Protein AF-A0A3M2RZN3-F1 (afdb_monomer_lite)

Sequence (141 aa):
MHLDTIKHPSAAPAMSDALAEQHNLANYDKSLRRPGTSASPSKMKSQIIIAVLIAATSASANCIQKNGEHCEWFGSSPFCGSSKSKYGDKDSAGRVLRHTTESFNCGHACSFEHGYISEDCYIDYGYPCLSGYKRLWCYPN

Secondary structure (DSSP, 8-state):
-------PPP-PPP-----------------------------------------------EEE-TTS-EEEEE--SSB-------TT-B-TTS-EEEEESSS-TTHHHHHHHTTSS-HHHHHHT-SPPSBS--EEEE---

Radius of gyration: 25.8 Å; chains: 1; bounding box: 46×75×71 Å

pLDDT: mean 71.21, std 22.08, range [34.72, 96.06]

Foldseek 3Di:
DDDDDDDDDDDDDDPDDDPDDDDDDDDDDDDDDDDDDDDDDDDDPPPPPPPPPPPQPLPQPWFAWPVRWTKGKQATPQAGDEDPDDAQDADPVRWGFQDKQPPDPVGLVVCVVVRSGDPRVSVSNPDYYPDYIITMTTHDD

Organism: NCBI:txid2010991

Structure (mmCIF, N/CA/C/O backbone):
data_AF-A0A3M2RZN3-F1
#
_entry.id   AF-A0A3M2RZN3-F1
#
loop_
_atom_site.group_PDB
_atom_site.id
_atom_site.type_symbol
_atom_site.label_atom_id
_atom_site.label_alt_id
_atom_site.label_comp_id
_atom_site.label_asym_id
_atom_site.label_entity_id
_atom_site.label_seq_id
_atom_site.pdbx_PDB_ins_code
_atom_site.Cartn_x
_atom_site.Cartn_y
_atom_site.Cartn_z
_atom_site.occupancy
_atom_site.B_iso_or_equiv
_atom_site.auth_seq_id
_atom_site.auth_comp_id
_atom_site.auth_asym_id
_atom_site.auth_atom_id
_atom_site.pdbx_PDB_model_num
ATOM 1 N N . MET A 1 1 ? 6.307 23.715 47.116 1.00 41.88 1 MET A N 1
ATOM 2 C CA . MET A 1 1 ? 5.434 22.722 46.457 1.00 41.88 1 MET A CA 1
ATOM 3 C C . MET A 1 1 ? 6.307 21.997 45.448 1.00 41.88 1 MET A C 1
ATOM 5 O O . MET A 1 1 ? 6.908 22.657 44.612 1.00 41.88 1 MET A O 1
ATOM 9 N N . HIS A 1 2 ? 6.540 20.709 45.693 1.00 42.16 2 HIS A N 1
ATOM 10 C CA . HIS A 1 2 ? 7.518 19.855 45.013 1.00 42.16 2 HIS A CA 1
ATOM 11 C C . HIS A 1 2 ? 7.046 19.524 43.586 1.00 42.16 2 HIS A C 1
ATOM 13 O O . HIS A 1 2 ? 5.881 19.187 43.397 1.00 42.16 2 HIS A O 1
ATOM 19 N N . LEU A 1 3 ? 7.944 19.642 42.602 1.00 43.97 3 LEU A N 1
ATOM 20 C CA . LEU A 1 3 ? 7.764 19.135 41.239 1.00 43.97 3 LEU A CA 1
ATOM 21 C C . LEU A 1 3 ? 8.220 17.674 41.212 1.00 43.97 3 LEU A C 1
ATOM 23 O O . LEU A 1 3 ? 9.421 17.405 41.184 1.00 43.97 3 LEU A O 1
ATOM 27 N N . ASP A 1 4 ? 7.271 16.743 41.220 1.00 40.12 4 ASP A N 1
ATOM 28 C CA . ASP A 1 4 ? 7.574 15.327 41.047 1.00 40.12 4 ASP A CA 1
ATOM 29 C C . ASP A 1 4 ? 7.764 14.985 39.566 1.00 40.12 4 ASP A C 1
ATOM 31 O O . ASP A 1 4 ? 6.900 15.168 38.708 1.00 40.12 4 ASP A O 1
ATOM 35 N N . THR A 1 5 ? 8.967 14.493 39.295 1.00 44.22 5 THR A N 1
ATOM 36 C CA . THR A 1 5 ? 9.445 13.970 38.020 1.00 44.22 5 THR A CA 1
ATOM 37 C C . THR A 1 5 ? 8.814 12.599 37.780 1.00 44.22 5 THR A C 1
ATOM 39 O O . THR A 1 5 ? 9.171 11.630 38.451 1.00 44.22 5 THR A O 1
ATOM 42 N N . ILE A 1 6 ? 7.905 12.478 36.808 1.00 45.53 6 ILE A N 1
ATOM 43 C CA . ILE A 1 6 ? 7.384 11.168 36.390 1.00 45.53 6 ILE A CA 1
ATOM 44 C C . ILE A 1 6 ? 8.387 10.515 35.435 1.00 45.53 6 ILE A C 1
ATOM 46 O O . ILE A 1 6 ? 8.420 10.749 34.227 1.00 45.53 6 ILE A O 1
ATOM 50 N N . LYS A 1 7 ? 9.222 9.677 36.043 1.00 38.12 7 LYS A N 1
ATOM 51 C CA . LYS A 1 7 ? 10.090 8.671 35.437 1.00 38.12 7 LYS A CA 1
ATOM 52 C C . LYS A 1 7 ? 9.223 7.583 34.785 1.00 38.12 7 LYS A C 1
ATOM 54 O O . LYS A 1 7 ? 8.604 6.802 35.498 1.00 38.12 7 LYS A O 1
ATOM 59 N N . HIS A 1 8 ? 9.193 7.509 33.454 1.00 38.78 8 HIS A N 1
ATOM 60 C CA . HIS A 1 8 ? 8.643 6.347 32.744 1.00 38.78 8 HIS A CA 1
ATOM 61 C C . HIS A 1 8 ? 9.735 5.278 32.578 1.00 38.78 8 HIS A C 1
ATOM 63 O O . HIS A 1 8 ? 10.788 5.577 32.008 1.00 38.78 8 HIS A O 1
ATOM 69 N N . PRO A 1 9 ? 9.537 4.049 33.081 1.00 40.44 9 PRO A N 1
ATOM 70 C CA . PRO A 1 9 ? 10.456 2.951 32.837 1.00 40.44 9 PRO A CA 1
ATOM 71 C C . PRO A 1 9 ? 10.286 2.377 31.426 1.00 40.44 9 PRO A C 1
ATOM 73 O O . PRO A 1 9 ? 9.184 2.095 30.963 1.00 40.44 9 PRO A O 1
ATOM 76 N N . SER A 1 10 ? 11.437 2.181 30.788 1.00 37.56 10 SER A N 1
ATOM 77 C CA . SER A 1 10 ? 11.657 1.311 29.638 1.00 37.56 10 SER A CA 1
ATOM 78 C C . SER A 1 10 ? 11.197 -0.116 29.955 1.00 37.56 10 SER A C 1
ATOM 80 O O . SER A 1 10 ? 11.617 -0.683 30.964 1.00 37.56 10 SER A O 1
ATOM 82 N N . ALA A 1 11 ? 10.360 -0.695 29.096 1.00 38.62 11 ALA A N 1
ATOM 83 C CA . ALA A 1 11 ? 10.080 -2.126 29.074 1.00 38.62 11 ALA A CA 1
ATOM 84 C C . ALA A 1 11 ? 9.693 -2.540 27.647 1.00 38.62 11 ALA A C 1
ATOM 86 O O . ALA A 1 11 ? 8.523 -2.575 27.277 1.00 38.62 11 ALA A O 1
ATOM 87 N N . ALA A 1 12 ? 10.709 -2.821 26.832 1.00 41.28 12 ALA A N 1
ATOM 88 C CA . ALA A 1 12 ? 10.549 -3.616 25.624 1.00 41.28 12 ALA A CA 1
ATOM 89 C C . ALA A 1 12 ? 10.277 -5.078 26.031 1.00 41.28 12 ALA A C 1
ATOM 91 O O . ALA A 1 12 ? 10.998 -5.594 26.892 1.00 41.28 12 ALA A O 1
ATOM 92 N N . PRO A 1 13 ? 9.285 -5.773 25.451 1.00 40.72 13 PRO A N 1
ATOM 93 C CA . PRO A 1 13 ? 9.177 -7.212 25.626 1.00 40.72 13 PRO A CA 1
ATOM 94 C C . PRO A 1 13 ? 10.295 -7.918 24.848 1.00 40.72 13 PRO A C 1
ATOM 96 O O . PRO A 1 13 ? 10.461 -7.740 23.642 1.00 40.72 13 PRO A O 1
ATOM 99 N N . ALA A 1 14 ? 11.069 -8.722 25.572 1.00 34.72 14 ALA A N 1
ATOM 100 C CA . ALA A 1 14 ? 12.023 -9.671 25.028 1.00 34.72 14 ALA A CA 1
ATOM 101 C C . ALA A 1 14 ? 11.278 -10.756 24.228 1.00 34.72 14 ALA A C 1
ATOM 103 O O . ALA A 1 14 ? 10.508 -11.523 24.797 1.00 34.72 14 ALA A O 1
ATOM 104 N N . MET A 1 15 ? 11.519 -10.833 22.917 1.00 40.25 15 MET A N 1
ATOM 105 C CA . MET A 1 15 ? 11.196 -12.008 22.102 1.00 40.25 15 MET A CA 1
ATOM 106 C C . MET A 1 15 ? 12.414 -12.934 22.072 1.00 40.25 15 MET A C 1
ATOM 108 O O . MET A 1 15 ? 13.203 -12.946 21.130 1.00 40.25 15 MET A O 1
ATOM 112 N N . SER A 1 16 ? 12.580 -13.682 23.154 1.00 42.44 16 SER A N 1
ATOM 113 C CA . SER A 1 16 ? 13.285 -14.963 23.175 1.00 42.44 16 SER A CA 1
ATOM 114 C C . SER A 1 16 ? 12.224 -16.065 23.083 1.00 42.44 16 SER A C 1
ATOM 116 O O . SER A 1 16 ? 11.165 -15.909 23.676 1.00 42.44 16 SER A O 1
ATOM 118 N N . ASP A 1 17 ? 12.523 -17.139 22.344 1.00 36.88 17 ASP A N 1
ATOM 119 C CA . ASP A 1 17 ? 11.706 -18.352 22.115 1.00 36.88 17 ASP A CA 1
ATOM 120 C C . ASP A 1 17 ? 10.906 -18.430 20.802 1.00 36.88 17 ASP A C 1
ATOM 122 O O . ASP A 1 17 ? 9.681 -18.395 20.774 1.00 36.88 17 ASP A O 1
ATOM 126 N N . ALA A 1 18 ? 11.631 -18.658 19.700 1.00 37.59 18 ALA A N 1
ATOM 127 C CA . ALA A 1 18 ? 11.184 -19.536 18.607 1.00 37.59 18 ALA A CA 1
ATOM 128 C C . ALA A 1 18 ? 12.384 -20.093 17.803 1.00 37.59 18 ALA A C 1
ATOM 130 O O . ALA A 1 18 ? 12.404 -20.078 16.575 1.00 37.59 18 ALA A O 1
ATOM 131 N N . LEU A 1 19 ? 13.418 -20.573 18.504 1.00 45.72 19 LEU A N 1
ATOM 132 C CA . LEU A 1 19 ? 14.494 -21.402 17.944 1.00 45.72 19 LEU A CA 1
ATOM 133 C C . LEU A 1 19 ? 14.420 -22.784 18.600 1.00 45.72 19 LEU A C 1
ATOM 135 O O . LEU A 1 19 ? 15.183 -23.080 19.512 1.00 45.72 19 LEU A O 1
ATOM 139 N N . ALA A 1 20 ? 13.475 -23.619 18.165 1.00 38.81 20 ALA A N 1
ATOM 140 C CA . ALA A 1 20 ? 13.427 -25.024 18.568 1.00 38.81 20 ALA A CA 1
ATOM 141 C C . ALA A 1 20 ? 12.553 -25.871 17.627 1.00 38.81 20 ALA A C 1
ATOM 143 O O . ALA A 1 20 ? 11.506 -26.340 18.041 1.00 38.81 20 ALA A O 1
ATOM 144 N N . GLU A 1 21 ? 12.983 -26.109 16.382 1.00 41.91 21 GLU A N 1
ATOM 145 C CA . GLU A 1 21 ? 12.660 -27.378 15.701 1.00 41.91 21 GLU A CA 1
ATOM 146 C C . GLU A 1 21 ? 13.636 -27.642 14.537 1.00 41.91 21 GLU A C 1
ATOM 148 O O . GLU A 1 21 ? 13.381 -27.338 13.375 1.00 41.91 21 GLU A O 1
ATOM 153 N N . GLN A 1 22 ? 14.825 -28.160 14.860 1.00 48.50 22 GLN A N 1
ATOM 154 C CA . GLN A 1 22 ? 15.847 -28.542 13.871 1.00 48.50 22 GLN A CA 1
ATOM 155 C C . GLN A 1 22 ? 16.472 -29.915 14.144 1.00 48.50 22 GLN A C 1
ATOM 157 O O . GLN A 1 22 ? 17.623 -30.137 13.804 1.00 48.50 22 GLN A O 1
ATOM 162 N N . HIS A 1 23 ? 15.743 -30.879 14.712 1.00 38.00 23 HIS A N 1
ATOM 163 C CA . HIS A 1 23 ? 16.261 -32.249 14.820 1.00 38.00 23 HIS A CA 1
ATOM 164 C C . HIS A 1 23 ? 15.148 -33.303 14.749 1.00 38.00 23 HIS A C 1
ATOM 166 O O . HIS A 1 23 ? 14.553 -33.640 15.767 1.00 38.00 23 HIS A O 1
ATOM 172 N N . ASN A 1 24 ? 14.938 -33.894 13.564 1.00 49.50 24 ASN A N 1
ATOM 173 C CA . ASN A 1 24 ? 14.742 -35.346 13.464 1.00 49.50 24 ASN A CA 1
ATOM 174 C C . ASN A 1 24 ? 15.005 -35.904 12.047 1.00 49.50 24 ASN A C 1
ATOM 176 O O . ASN A 1 24 ? 14.176 -35.810 11.149 1.00 49.50 24 ASN A O 1
ATOM 180 N N . LEU A 1 25 ? 16.220 -36.439 11.889 1.00 45.25 25 LEU A N 1
ATOM 181 C CA . LEU A 1 25 ? 16.592 -37.728 11.282 1.00 45.25 25 LEU A CA 1
ATOM 182 C C . LEU A 1 25 ? 15.756 -38.213 10.078 1.00 45.25 25 LEU A C 1
ATOM 184 O O . LEU A 1 25 ? 14.603 -38.607 10.189 1.00 45.25 25 LEU A O 1
ATOM 188 N N . ALA A 1 26 ? 16.338 -38.222 8.879 1.00 44.66 26 ALA A N 1
ATOM 189 C CA . ALA A 1 26 ? 17.174 -39.334 8.404 1.00 44.66 26 ALA A CA 1
ATOM 190 C C . ALA A 1 26 ? 16.428 -40.681 8.380 1.00 44.66 26 ALA A C 1
ATOM 192 O O . ALA A 1 26 ? 16.562 -41.496 9.286 1.00 44.66 26 ALA A O 1
ATOM 193 N N . ASN A 1 27 ? 15.673 -40.923 7.306 1.00 49.59 27 ASN A N 1
ATOM 194 C CA . ASN A 1 27 ? 15.321 -42.268 6.848 1.00 49.59 27 ASN A CA 1
ATOM 195 C C . ASN A 1 27 ? 14.827 -42.213 5.398 1.00 49.59 27 ASN A C 1
ATOM 197 O O . ASN A 1 27 ? 13.630 -42.184 5.132 1.00 49.59 27 ASN A O 1
ATOM 201 N N . TYR A 1 28 ? 15.761 -42.177 4.449 1.00 45.97 28 TYR A N 1
ATOM 202 C CA . TYR A 1 28 ? 15.482 -42.651 3.094 1.00 45.97 28 TYR A CA 1
ATOM 203 C C . TYR A 1 28 ? 16.785 -43.098 2.426 1.00 45.97 28 TYR A C 1
ATOM 205 O O . TYR A 1 28 ? 17.307 -42.455 1.521 1.00 45.97 28 TYR A O 1
ATOM 213 N N . ASP A 1 29 ? 17.335 -44.204 2.924 1.00 45.19 29 ASP A N 1
ATOM 214 C CA . ASP A 1 29 ? 18.319 -44.993 2.191 1.00 45.19 29 ASP A CA 1
ATOM 215 C C . ASP A 1 29 ? 17.781 -46.413 2.004 1.00 45.19 29 ASP A C 1
ATOM 217 O O . ASP A 1 29 ? 17.134 -46.972 2.893 1.00 45.19 29 ASP A O 1
ATOM 221 N N . LYS A 1 30 ? 18.148 -46.988 0.854 1.00 42.44 30 LYS A N 1
ATOM 222 C CA . LYS A 1 30 ? 18.168 -48.421 0.526 1.00 42.44 30 LYS A CA 1
ATOM 223 C C . LYS A 1 30 ? 17.002 -48.984 -0.294 1.00 42.44 30 LYS A C 1
ATOM 225 O O . LYS A 1 30 ? 16.219 -49.814 0.155 1.00 42.44 30 LYS A O 1
ATOM 230 N N . SER A 1 31 ? 17.053 -48.714 -1.601 1.00 40.56 31 SER A N 1
ATOM 231 C CA . SER A 1 31 ? 16.865 -49.799 -2.573 1.00 40.56 31 SER A CA 1
ATOM 232 C C . SER A 1 31 ? 17.839 -49.669 -3.749 1.00 40.56 31 SER A C 1
ATOM 234 O O . SER A 1 31 ? 17.704 -48.829 -4.632 1.00 40.56 31 SER A O 1
ATOM 236 N N . LEU A 1 32 ? 18.875 -50.507 -3.689 1.00 47.31 32 LEU A N 1
ATOM 237 C CA . LEU A 1 32 ? 19.918 -50.755 -4.685 1.00 47.31 32 LEU A CA 1
ATOM 238 C C . LEU A 1 32 ? 19.393 -51.586 -5.865 1.00 47.31 32 LEU A C 1
ATOM 240 O O . LEU A 1 32 ? 18.736 -52.598 -5.617 1.00 47.31 32 LEU A O 1
ATOM 244 N N . ARG A 1 33 ? 19.818 -51.245 -7.100 1.00 40.44 33 ARG A N 1
ATOM 245 C CA . ARG A 1 33 ? 20.161 -52.120 -8.267 1.00 40.44 33 ARG A CA 1
ATOM 246 C C . ARG A 1 33 ? 20.136 -51.259 -9.552 1.00 40.44 33 ARG A C 1
ATOM 248 O O . ARG A 1 33 ? 19.122 -50.633 -9.796 1.00 40.44 33 ARG A O 1
ATOM 255 N N . ARG A 1 34 ? 21.120 -51.165 -10.458 1.00 46.03 34 ARG A N 1
ATOM 256 C CA . ARG A 1 34 ? 22.401 -51.839 -10.775 1.00 46.03 34 ARG A CA 1
ATOM 257 C C . ARG A 1 34 ? 23.302 -50.835 -11.537 1.00 46.03 34 ARG A C 1
ATOM 259 O O . ARG A 1 34 ? 22.758 -49.922 -12.154 1.00 46.03 34 ARG A O 1
ATOM 266 N N . PRO A 1 35 ? 24.631 -51.035 -11.598 1.00 43.38 35 PRO A N 1
ATOM 267 C CA . PRO A 1 35 ? 25.504 -50.295 -12.505 1.00 43.38 35 PRO A CA 1
ATOM 268 C C . PRO A 1 35 ? 25.469 -50.909 -13.915 1.00 43.38 35 PRO A C 1
ATOM 270 O O . PRO A 1 35 ? 25.759 -52.091 -14.094 1.00 43.38 35 PRO A O 1
ATOM 273 N N . GLY A 1 36 ? 25.111 -50.100 -14.912 1.00 41.62 36 GLY A N 1
ATOM 274 C CA . GLY A 1 36 ? 25.334 -50.378 -16.328 1.00 41.62 36 GLY A CA 1
ATOM 275 C C . GLY A 1 36 ? 26.301 -49.340 -16.879 1.00 41.62 36 GLY A C 1
ATOM 276 O O . GLY A 1 36 ? 25.918 -48.206 -17.149 1.00 41.62 36 GLY A O 1
ATOM 277 N N . THR A 1 37 ? 27.568 -49.716 -16.984 1.00 47.41 37 THR A N 1
ATOM 278 C CA . THR A 1 37 ? 28.618 -48.973 -17.677 1.00 47.41 37 THR A CA 1
ATOM 279 C C . THR A 1 37 ? 28.343 -48.951 -19.182 1.00 47.41 37 THR A C 1
ATOM 281 O O . THR A 1 37 ? 28.249 -49.998 -19.813 1.00 47.41 37 THR A O 1
ATOM 284 N N . SER A 1 38 ? 28.273 -47.764 -19.782 1.00 45.50 38 SER A N 1
ATOM 285 C CA . SER A 1 38 ? 28.637 -47.561 -21.187 1.00 45.50 38 SER A CA 1
ATOM 286 C C . SER A 1 38 ? 29.068 -46.111 -21.386 1.00 45.50 38 SER A C 1
ATOM 288 O O . SER A 1 38 ? 28.372 -45.173 -21.003 1.00 45.50 38 SER A O 1
ATOM 290 N N . ALA A 1 39 ? 30.278 -45.960 -21.908 1.00 46.03 39 ALA A N 1
ATOM 291 C CA . ALA A 1 39 ? 30.988 -44.713 -22.100 1.00 46.03 39 ALA A CA 1
ATOM 292 C C . ALA A 1 39 ? 30.425 -43.901 -23.276 1.00 46.03 39 ALA A C 1
ATOM 294 O O . ALA A 1 39 ? 30.156 -44.447 -24.342 1.00 46.03 39 ALA A O 1
ATOM 295 N N . SER A 1 40 ? 30.360 -42.577 -23.118 1.00 55.19 40 SER A N 1
ATOM 296 C CA . SER A 1 40 ? 30.489 -41.629 -24.231 1.00 55.19 40 SER A CA 1
ATOM 297 C C . SER A 1 40 ? 30.916 -40.254 -23.693 1.00 55.19 40 SER A C 1
ATOM 299 O O . SER A 1 40 ? 30.221 -39.705 -22.835 1.00 55.19 40 SER A O 1
ATOM 301 N N . PRO A 1 41 ? 32.054 -39.674 -24.127 1.00 48.44 41 PRO A N 1
ATOM 302 C CA . PRO A 1 41 ? 32.519 -38.383 -23.642 1.00 48.44 41 PRO A CA 1
ATOM 303 C C . PRO A 1 41 ? 31.965 -37.264 -24.533 1.00 48.44 41 PRO A C 1
ATOM 305 O O . PRO A 1 41 ? 32.645 -36.755 -25.424 1.00 48.44 41 PRO A O 1
ATOM 308 N N . SER A 1 42 ? 30.727 -36.836 -24.294 1.00 48.56 42 SER A N 1
ATOM 309 C CA . SER A 1 42 ? 30.217 -35.592 -24.876 1.00 48.56 42 SER A CA 1
ATOM 310 C C . SER A 1 42 ? 30.405 -34.441 -23.888 1.00 48.56 42 SER A C 1
ATOM 312 O O . SER A 1 42 ? 29.658 -34.309 -22.923 1.00 48.56 42 SER A O 1
ATOM 314 N N . LYS A 1 43 ? 31.445 -33.637 -24.148 1.00 47.62 43 LYS A N 1
ATOM 315 C CA . LYS A 1 43 ? 31.718 -32.269 -23.663 1.00 47.62 43 LYS A CA 1
ATOM 316 C C . LYS A 1 43 ? 30.624 -31.679 -22.758 1.00 47.62 43 LYS A C 1
ATOM 318 O O . LYS A 1 43 ? 29.674 -31.057 -23.230 1.00 47.62 43 LYS A O 1
ATOM 323 N N . MET A 1 44 ? 30.816 -31.819 -21.451 1.00 45.00 44 MET A N 1
ATOM 324 C CA . MET A 1 44 ? 30.002 -31.171 -20.430 1.00 45.00 44 MET A CA 1
ATOM 325 C C . MET A 1 44 ? 30.369 -29.683 -20.396 1.00 45.00 44 MET A C 1
ATOM 327 O O . MET A 1 44 ? 31.334 -29.273 -19.754 1.00 45.00 44 MET A O 1
ATOM 331 N N . LYS A 1 45 ? 29.639 -28.858 -21.153 1.00 54.44 45 LYS A N 1
ATOM 332 C CA . LYS A 1 45 ? 29.656 -27.407 -20.948 1.00 54.44 45 LYS A CA 1
ATOM 333 C C . LYS A 1 45 ? 28.999 -27.165 -19.593 1.00 54.44 45 LYS A C 1
ATOM 335 O O . LYS A 1 45 ? 27.782 -27.268 -19.478 1.00 54.44 45 LYS A O 1
ATOM 340 N N . SER A 1 46 ? 29.826 -26.936 -18.577 1.00 50.41 46 SER A N 1
ATOM 341 C CA . SER A 1 46 ? 29.403 -26.576 -17.227 1.00 50.41 46 SER A CA 1
ATOM 342 C C . SER A 1 46 ? 28.642 -25.250 -17.288 1.00 50.41 46 SER A C 1
ATOM 344 O O . SER A 1 46 ? 29.238 -24.177 -17.311 1.00 50.41 46 SER A O 1
ATOM 346 N N . GLN A 1 47 ? 27.321 -25.326 -17.426 1.00 59.19 47 GLN A N 1
ATOM 347 C CA . GLN A 1 47 ? 26.439 -24.177 -17.278 1.00 59.19 47 GLN A CA 1
ATOM 348 C C . GLN A 1 47 ? 26.194 -24.026 -15.778 1.00 59.19 47 GLN A C 1
ATOM 350 O O . GLN A 1 47 ? 25.415 -24.778 -15.193 1.00 59.19 47 GLN A O 1
ATOM 355 N N . ILE A 1 48 ? 26.901 -23.095 -15.139 1.00 62.59 48 ILE A N 1
ATOM 356 C CA . ILE A 1 48 ? 26.635 -22.725 -13.748 1.00 62.59 48 ILE A CA 1
ATOM 357 C C . ILE A 1 48 ? 25.298 -21.975 -13.743 1.00 62.59 48 ILE A C 1
ATOM 359 O O . ILE A 1 48 ? 25.243 -20.779 -14.020 1.00 62.59 48 ILE A O 1
ATOM 363 N N . ILE A 1 49 ? 24.203 -22.683 -13.471 1.00 64.44 49 ILE A N 1
ATOM 364 C CA . ILE A 1 49 ? 22.901 -22.062 -13.218 1.00 64.44 49 ILE A CA 1
ATOM 365 C C . ILE A 1 49 ? 22.957 -21.501 -11.794 1.00 64.44 49 ILE A C 1
ATOM 367 O O . ILE A 1 49 ? 22.733 -22.222 -10.824 1.00 64.44 49 ILE A O 1
ATOM 371 N N . ILE A 1 50 ? 23.304 -20.218 -11.654 1.00 67.62 50 ILE A N 1
ATOM 372 C CA . ILE A 1 50 ? 23.194 -19.503 -10.377 1.00 67.62 50 ILE A CA 1
ATOM 373 C C . ILE A 1 50 ? 21.706 -19.228 -10.143 1.00 67.62 50 ILE A C 1
ATOM 375 O O . ILE A 1 50 ? 21.156 -18.236 -10.619 1.00 67.62 50 ILE A O 1
ATOM 379 N N . ALA A 1 51 ? 21.032 -20.136 -9.440 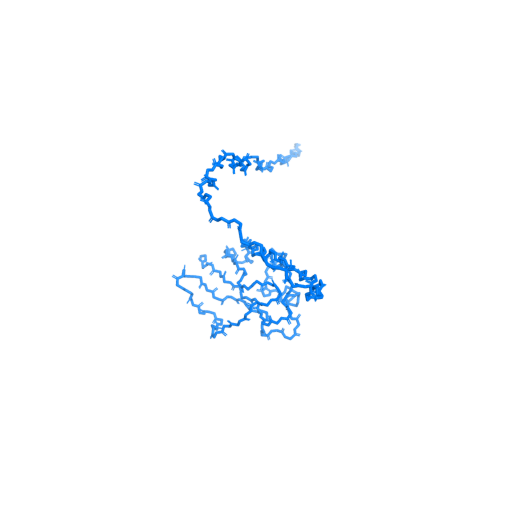1.00 64.88 51 ALA A N 1
ATOM 380 C CA . ALA A 1 51 ? 19.681 -19.904 -8.951 1.00 64.88 51 ALA A CA 1
ATOM 381 C C . ALA A 1 51 ? 19.748 -18.934 -7.760 1.00 64.88 51 ALA A C 1
ATOM 383 O O . ALA A 1 51 ? 20.046 -19.333 -6.635 1.00 64.88 51 ALA A O 1
ATOM 384 N N . VAL A 1 52 ? 19.504 -17.643 -8.005 1.00 70.12 52 VAL A N 1
ATOM 385 C CA . VAL A 1 52 ? 19.323 -16.658 -6.930 1.00 70.12 52 VAL A CA 1
ATOM 386 C C . VAL A 1 52 ? 17.938 -16.884 -6.325 1.00 70.12 52 VAL A C 1
ATOM 388 O O . VAL A 1 52 ? 16.930 -16.423 -6.858 1.00 70.12 52 VAL A O 1
ATOM 391 N N . LEU A 1 53 ? 17.884 -17.623 -5.217 1.00 60.47 53 LEU A N 1
ATOM 392 C CA . LEU A 1 53 ? 16.696 -17.710 -4.371 1.00 60.47 53 LEU A CA 1
ATOM 393 C C . LEU A 1 53 ? 16.534 -16.373 -3.642 1.00 60.47 53 LEU A C 1
ATOM 395 O O . LEU A 1 53 ? 17.027 -16.192 -2.531 1.00 60.47 53 LEU A O 1
ATOM 399 N N . ILE A 1 54 ? 15.870 -15.412 -4.285 1.00 64.12 54 ILE A N 1
ATOM 400 C CA . ILE A 1 54 ? 15.384 -14.222 -3.587 1.00 64.12 54 ILE A CA 1
ATOM 401 C C . ILE A 1 54 ? 14.254 -14.714 -2.685 1.00 64.12 54 ILE A C 1
ATOM 403 O O . ILE A 1 54 ? 13.139 -14.950 -3.152 1.00 64.12 54 ILE A O 1
ATOM 407 N N . ALA A 1 55 ? 14.551 -14.927 -1.403 1.00 56.34 55 ALA A N 1
ATOM 408 C CA . ALA A 1 55 ? 13.517 -15.094 -0.398 1.00 56.34 55 ALA A CA 1
ATOM 409 C C . ALA A 1 55 ? 12.700 -13.798 -0.397 1.00 56.34 55 ALA A C 1
ATOM 411 O O . ALA A 1 55 ? 13.160 -12.767 0.091 1.00 56.34 55 ALA A O 1
ATOM 412 N N . ALA A 1 56 ? 11.523 -13.829 -1.023 1.00 51.16 56 ALA A N 1
ATOM 413 C CA . ALA A 1 56 ? 10.565 -12.745 -0.943 1.00 51.16 56 ALA A CA 1
ATOM 414 C C . ALA A 1 56 ? 10.059 -12.715 0.499 1.00 51.16 56 ALA A C 1
ATOM 416 O O . ALA A 1 56 ? 9.080 -13.374 0.843 1.00 51.16 56 ALA A O 1
ATOM 417 N N . THR A 1 57 ? 10.764 -11.993 1.364 1.00 49.19 57 THR A N 1
ATOM 418 C CA . THR A 1 57 ? 10.234 -11.596 2.658 1.00 49.19 57 THR A CA 1
ATOM 419 C C . THR A 1 57 ? 9.107 -10.614 2.374 1.00 49.19 57 THR A C 1
ATOM 421 O O . THR A 1 57 ? 9.300 -9.405 2.265 1.00 49.19 57 THR A O 1
ATOM 424 N N . SER A 1 58 ? 7.895 -11.142 2.198 1.00 51.31 58 SER A N 1
ATOM 425 C CA . SER A 1 58 ? 6.698 -10.362 2.462 1.00 51.31 58 SER A CA 1
ATOM 426 C C . SER A 1 58 ? 6.729 -10.086 3.957 1.00 51.31 58 SER A C 1
ATOM 428 O O . SER A 1 58 ? 6.283 -10.910 4.753 1.00 51.31 58 SER A O 1
ATOM 430 N N . ALA A 1 59 ? 7.354 -8.983 4.361 1.00 48.94 59 ALA A N 1
ATOM 431 C CA . ALA A 1 59 ? 7.081 -8.435 5.670 1.00 48.94 59 ALA A CA 1
ATOM 432 C C . ALA A 1 59 ? 5.589 -8.086 5.652 1.00 48.94 59 ALA A C 1
ATOM 434 O O . ALA A 1 59 ? 5.197 -7.055 5.117 1.00 48.94 59 ALA A O 1
ATOM 435 N N . SER A 1 60 ? 4.751 -8.997 6.151 1.00 57.31 60 SER A N 1
ATOM 436 C CA . SER A 1 60 ? 3.395 -8.692 6.601 1.00 57.31 60 SER A CA 1
ATOM 437 C C . SER A 1 60 ? 3.546 -7.927 7.911 1.00 57.31 60 SER A C 1
ATOM 439 O O . SER A 1 60 ? 3.262 -8.433 9.001 1.00 57.31 60 SER A O 1
ATOM 441 N N . ALA A 1 61 ? 4.179 -6.768 7.819 1.00 59.62 61 ALA A N 1
ATOM 442 C CA . ALA A 1 61 ? 4.307 -5.874 8.931 1.00 59.62 61 ALA A CA 1
ATOM 443 C C . ALA A 1 61 ? 3.038 -5.006 8.900 1.00 59.62 61 ALA A C 1
ATOM 445 O O . ALA A 1 61 ? 2.502 -4.646 7.850 1.00 59.62 61 ALA A O 1
ATOM 446 N N . ASN A 1 62 ? 2.399 -4.941 10.065 1.00 86.31 62 ASN A N 1
ATOM 447 C CA . ASN A 1 62 ? 1.140 -4.239 10.231 1.00 86.31 62 ASN A CA 1
ATOM 448 C C . ASN A 1 62 ? 1.507 -2.829 10.666 1.00 86.31 62 ASN A C 1
ATOM 450 O O . ASN A 1 62 ? 2.160 -2.677 11.698 1.00 86.31 62 ASN A O 1
ATOM 454 N N . CYS A 1 63 ? 1.073 -1.830 9.911 1.00 92.69 63 CYS A N 1
ATOM 455 C CA . CYS A 1 63 ? 1.272 -0.430 10.241 1.00 92.69 63 CYS A CA 1
ATOM 456 C C . CYS A 1 63 ? -0.032 0.218 10.708 1.00 92.69 63 CYS A C 1
ATOM 458 O O . CYS A 1 63 ? -1.129 -0.239 10.386 1.00 92.69 63 CYS A O 1
ATOM 460 N N . ILE A 1 64 ? 0.075 1.307 11.456 1.00 94.69 64 ILE A N 1
ATOM 461 C CA . ILE A 1 64 ? -1.050 2.050 12.011 1.00 94.69 64 ILE A CA 1
ATOM 462 C C . ILE A 1 64 ? -1.198 3.369 11.264 1.00 94.69 64 ILE A C 1
ATOM 464 O O . ILE A 1 64 ? -0.279 4.191 11.205 1.00 94.69 64 ILE A O 1
ATOM 468 N N . GLN A 1 65 ? -2.375 3.601 10.692 1.00 93.19 65 GLN A N 1
ATOM 469 C CA . GLN A 1 65 ? -2.712 4.879 10.072 1.00 93.19 65 GLN A CA 1
ATOM 470 C C . GLN A 1 65 ? -2.973 5.977 11.109 1.00 93.19 65 GLN A C 1
ATOM 472 O O . GLN A 1 65 ? -3.232 5.719 12.282 1.00 93.19 65 GLN A O 1
ATOM 477 N N . LYS A 1 66 ? -2.971 7.241 10.666 1.00 90.12 66 LYS A N 1
ATOM 478 C CA . LYS A 1 66 ? -3.210 8.406 11.550 1.00 90.12 66 LYS A CA 1
ATOM 479 C C . LYS A 1 66 ? -4.577 8.376 12.253 1.00 90.12 66 LYS A C 1
ATOM 481 O O . LYS A 1 66 ? -4.747 9.015 13.283 1.00 90.12 66 LYS A O 1
ATOM 486 N N . ASN A 1 67 ? -5.546 7.657 11.688 1.00 89.81 67 ASN A N 1
ATOM 487 C CA . ASN A 1 67 ? -6.891 7.447 12.232 1.00 89.81 67 ASN A CA 1
ATOM 488 C C . ASN A 1 67 ? -7.002 6.204 13.146 1.00 89.81 67 ASN A C 1
ATOM 490 O O . ASN A 1 67 ? -8.104 5.870 13.580 1.00 89.81 67 ASN A O 1
ATOM 494 N N . GLY A 1 68 ? -5.889 5.519 13.427 1.00 91.31 68 GLY A N 1
ATOM 495 C CA . GLY A 1 68 ? -5.848 4.309 14.249 1.00 91.31 68 GLY A CA 1
ATOM 496 C C . GLY A 1 68 ? -6.187 3.014 13.506 1.00 91.31 68 GLY A C 1
ATOM 497 O O . GLY A 1 68 ? -6.228 1.963 14.135 1.00 91.31 68 GLY A O 1
ATOM 498 N N . GLU A 1 69 ? -6.427 3.054 12.192 1.00 93.75 69 GLU A N 1
ATOM 499 C CA . GLU A 1 69 ? -6.678 1.834 11.418 1.00 93.75 69 GLU A CA 1
ATOM 500 C C . GLU A 1 69 ? -5.412 0.973 11.312 1.00 93.75 69 GLU A C 1
ATOM 502 O O . GLU A 1 69 ? -4.330 1.475 10.998 1.00 93.75 69 GLU A O 1
ATOM 507 N N . HIS A 1 70 ? -5.571 -0.334 11.527 1.00 94.38 70 HIS A N 1
ATOM 508 C CA . HIS A 1 70 ? -4.518 -1.323 11.307 1.00 94.38 70 HIS A CA 1
ATOM 509 C C . HIS A 1 70 ? -4.454 -1.685 9.828 1.00 94.38 70 HIS A C 1
ATOM 511 O O . HIS A 1 70 ? -5.449 -2.131 9.252 1.00 94.38 70 HIS A O 1
ATOM 517 N N . CYS A 1 71 ? -3.287 -1.516 9.224 1.00 94.38 71 CYS A N 1
ATOM 518 C CA . CYS A 1 71 ? -3.078 -1.618 7.793 1.00 94.38 71 CYS A CA 1
ATOM 519 C C . CYS A 1 71 ? -1.922 -2.545 7.435 1.00 94.38 71 CYS A C 1
ATOM 521 O O . CYS A 1 71 ? -0.999 -2.743 8.214 1.00 94.38 71 CYS A O 1
ATOM 523 N N . GLU A 1 72 ? -1.961 -3.076 6.218 1.00 94.00 72 GLU A N 1
ATOM 524 C CA . GLU A 1 72 ? -0.941 -3.972 5.683 1.00 94.00 72 GLU A CA 1
ATOM 525 C C . GLU A 1 72 ? -0.710 -3.683 4.193 1.00 94.00 72 GLU A C 1
ATOM 527 O O . GLU A 1 72 ? -1.653 -3.456 3.418 1.00 94.00 72 GLU A O 1
ATOM 532 N N . TRP A 1 73 ? 0.560 -3.697 3.784 1.00 92.81 73 TRP A N 1
ATOM 533 C CA . TRP A 1 73 ? 0.957 -3.539 2.388 1.00 92.81 73 TRP A CA 1
ATOM 534 C C . TRP A 1 73 ? 0.901 -4.859 1.613 1.00 92.81 73 TRP A C 1
ATOM 536 O O . TRP A 1 73 ? 1.647 -5.801 1.858 1.00 92.81 73 TRP A O 1
ATOM 546 N N . PHE A 1 74 ? 0.081 -4.884 0.565 1.00 92.62 74 PHE A N 1
ATOM 547 C CA 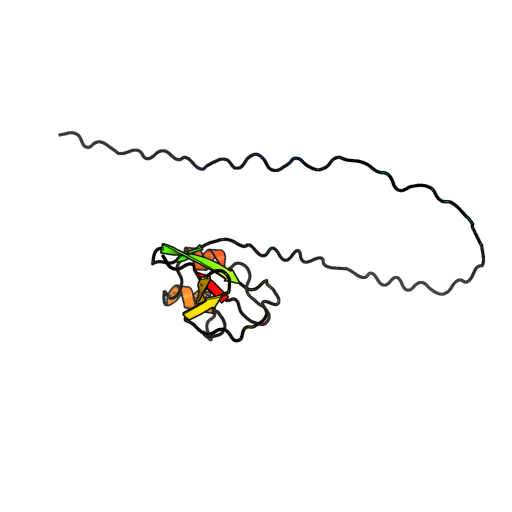. PHE A 1 74 ? -0.063 -6.007 -0.355 1.00 92.62 74 PHE A CA 1
ATOM 548 C C . PHE A 1 74 ? 0.714 -5.781 -1.648 1.00 92.62 74 PHE A C 1
ATOM 550 O O . PHE A 1 74 ? 0.366 -4.911 -2.454 1.00 92.62 74 PHE A O 1
ATOM 557 N N . GLY A 1 75 ? 1.711 -6.634 -1.878 1.00 89.81 75 GLY A N 1
ATOM 558 C CA . GLY A 1 75 ? 2.566 -6.637 -3.064 1.00 89.81 75 GLY A CA 1
ATOM 559 C C . GLY A 1 75 ? 4.016 -6.920 -2.679 1.00 89.81 75 GLY A C 1
ATOM 560 O O . GLY A 1 75 ? 4.624 -6.153 -1.930 1.00 89.81 75 GLY A O 1
ATOM 561 N N . SER A 1 76 ? 4.571 -8.015 -3.195 1.00 89.38 76 SER A N 1
ATOM 562 C CA . SER A 1 76 ? 5.937 -8.438 -2.874 1.00 89.38 76 SER A CA 1
ATOM 563 C C . SER A 1 76 ? 6.921 -7.954 -3.927 1.00 89.38 76 SER A C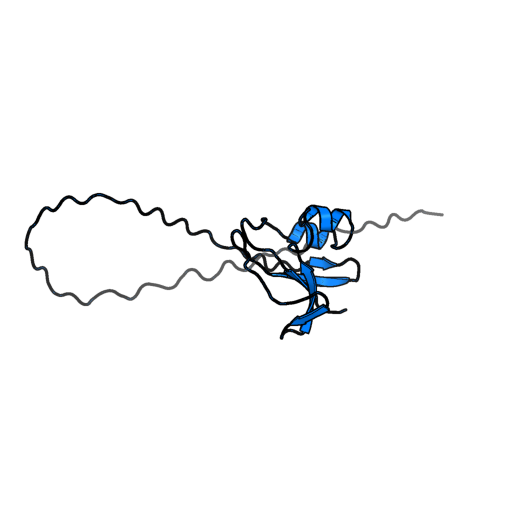 1
ATOM 565 O O . SER A 1 76 ? 6.775 -8.218 -5.118 1.00 89.38 76 SER A O 1
ATOM 567 N N . SER A 1 77 ? 7.951 -7.251 -3.477 1.00 88.00 77 SER A N 1
ATOM 568 C CA . SER A 1 77 ? 9.029 -6.775 -4.338 1.00 88.00 77 SER A CA 1
ATOM 569 C C . SER A 1 77 ? 9.890 -7.951 -4.826 1.00 88.00 77 SER A C 1
ATOM 571 O O . SER A 1 77 ? 10.006 -8.953 -4.118 1.00 88.00 77 SER A O 1
ATOM 573 N N . PRO A 1 78 ? 10.513 -7.861 -6.017 1.00 87.88 78 PRO A N 1
ATOM 574 C CA . PRO A 1 78 ? 10.534 -6.702 -6.917 1.00 87.88 78 PRO A CA 1
ATOM 575 C C . PRO A 1 78 ? 9.314 -6.585 -7.851 1.00 87.88 78 PRO A C 1
ATOM 577 O O . PRO A 1 78 ? 9.095 -5.515 -8.417 1.00 87.88 78 PRO A O 1
ATOM 580 N N . PHE A 1 79 ? 8.509 -7.637 -8.016 1.00 91.00 79 PHE A N 1
ATOM 581 C CA . PHE A 1 79 ? 7.361 -7.654 -8.932 1.00 91.00 79 PHE A CA 1
ATOM 582 C C . PHE A 1 79 ? 6.045 -7.724 -8.145 1.00 91.00 79 PHE A C 1
ATOM 584 O O . PHE A 1 79 ? 5.519 -8.801 -7.877 1.00 91.00 79 PHE A O 1
ATOM 591 N N . CYS A 1 80 ? 5.495 -6.564 -7.787 1.00 90.69 80 CYS A N 1
ATOM 592 C CA . CYS A 1 80 ? 4.408 -6.455 -6.805 1.00 90.69 80 CYS A CA 1
ATOM 593 C C . CYS A 1 80 ? 3.012 -6.835 -7.329 1.00 90.69 80 CYS A C 1
ATOM 595 O O . CYS A 1 80 ? 2.068 -6.956 -6.546 1.00 90.69 80 CYS A O 1
ATOM 597 N N . GLY A 1 81 ? 2.880 -7.042 -8.642 1.00 89.38 81 GLY A N 1
ATOM 598 C CA . GLY A 1 81 ? 1.616 -7.368 -9.299 1.00 89.38 81 GLY A CA 1
ATOM 599 C C . GLY A 1 81 ? 0.720 -6.149 -9.541 1.00 89.38 81 GLY A C 1
ATOM 600 O O . GLY A 1 81 ? 1.177 -5.007 -9.546 1.00 89.38 81 GLY A O 1
ATOM 601 N N . SER A 1 82 ? -0.564 -6.408 -9.794 1.00 89.62 82 SER A N 1
ATOM 602 C CA . SER A 1 82 ? -1.596 -5.394 -10.058 1.00 89.62 82 SER A CA 1
ATOM 603 C C . SER A 1 82 ? -2.955 -5.826 -9.495 1.00 89.62 82 SER A C 1
ATOM 605 O O . SER A 1 82 ? -3.127 -6.973 -9.066 1.00 89.62 82 SER A O 1
ATOM 607 N N . SER A 1 83 ? -3.923 -4.908 -9.469 1.00 89.12 83 SER A N 1
ATOM 608 C CA . SER A 1 83 ? -5.303 -5.173 -9.050 1.00 89.12 83 SER A CA 1
ATOM 609 C C . SER A 1 83 ? -6.310 -4.416 -9.900 1.00 89.12 83 SER A C 1
ATOM 611 O O . SER A 1 83 ? -5.984 -3.419 -10.531 1.00 89.12 83 SER A O 1
ATOM 613 N N . LYS A 1 84 ? -7.570 -4.859 -9.852 1.00 89.69 84 LYS A N 1
ATOM 614 C CA . LYS A 1 84 ? -8.723 -4.085 -10.348 1.00 89.69 84 LYS A CA 1
ATOM 615 C C . LYS A 1 84 ? -9.460 -3.331 -9.232 1.00 89.69 84 LYS A C 1
ATOM 617 O O . LYS A 1 84 ? -10.448 -2.658 -9.511 1.00 89.69 84 LYS A O 1
ATOM 622 N N . SER A 1 85 ? -9.007 -3.491 -7.989 1.00 90.38 85 SER A N 1
ATOM 623 C CA . SER A 1 85 ? -9.602 -2.868 -6.807 1.00 90.38 85 SER A CA 1
ATOM 624 C C . SER A 1 85 ? -9.438 -1.353 -6.840 1.00 90.38 85 SER A C 1
ATOM 626 O O . SER A 1 85 ? -8.382 -0.849 -7.222 1.00 90.38 85 SER A O 1
ATOM 628 N N . LYS A 1 86 ? -10.465 -0.639 -6.399 1.00 91.94 86 LYS A N 1
ATOM 629 C CA . LYS A 1 86 ? -10.502 0.818 -6.280 1.00 91.94 86 LYS A CA 1
ATOM 630 C C . LYS A 1 86 ? -10.475 1.238 -4.814 1.00 91.94 86 LYS A C 1
ATOM 632 O O . LYS A 1 86 ? -10.766 0.446 -3.920 1.00 91.94 86 LYS A O 1
ATOM 637 N N . TYR A 1 87 ? -10.135 2.500 -4.564 1.00 92.00 87 TYR A N 1
ATOM 638 C CA . TYR A 1 87 ? -10.207 3.075 -3.222 1.00 92.00 87 TYR A CA 1
ATOM 639 C C . TYR A 1 87 ? -11.589 2.863 -2.601 1.00 92.00 87 TYR A C 1
ATOM 641 O O . TYR A 1 87 ? -12.605 3.159 -3.229 1.00 92.00 87 TYR A O 1
ATOM 649 N N . GLY A 1 88 ? -11.612 2.365 -1.365 1.00 92.62 88 GLY A N 1
ATOM 650 C CA . GLY A 1 88 ? -12.842 2.046 -0.643 1.00 92.62 88 GLY A CA 1
ATOM 651 C C . GLY A 1 88 ? -13.377 0.628 -0.864 1.00 92.62 88 GLY A C 1
ATOM 652 O O . GLY A 1 88 ? -14.262 0.216 -0.113 1.00 92.62 88 GLY A O 1
ATOM 653 N N . ASP A 1 89 ? -12.839 -0.134 -1.822 1.00 95.94 89 ASP A N 1
ATOM 654 C CA . ASP A 1 89 ? -13.219 -1.537 -1.997 1.00 95.94 89 ASP A CA 1
ATOM 655 C C . ASP A 1 89 ? -12.887 -2.343 -0.743 1.00 95.94 89 ASP A C 1
ATOM 657 O O . ASP A 1 89 ? -11.871 -2.102 -0.088 1.00 95.94 89 ASP A O 1
ATOM 661 N N . LYS A 1 90 ? -13.737 -3.326 -0.440 1.00 96.00 90 LYS A N 1
ATOM 662 C CA . LYS A 1 90 ? -13.516 -4.285 0.641 1.00 96.00 90 LYS A CA 1
ATOM 663 C C . LYS A 1 90 ? -13.033 -5.617 0.091 1.00 96.00 90 LYS A C 1
ATOM 665 O O . LYS A 1 90 ? -13.587 -6.112 -0.890 1.00 96.00 90 LYS A O 1
ATOM 670 N N . ASP A 1 91 ? -12.028 -6.200 0.730 1.00 92.75 91 ASP A N 1
ATOM 671 C CA . ASP A 1 91 ? -11.613 -7.569 0.440 1.00 92.75 91 ASP A CA 1
ATOM 672 C C . ASP A 1 91 ? -12.465 -8.594 1.210 1.00 92.75 91 ASP A C 1
ATOM 674 O O . ASP A 1 91 ? -13.343 -8.253 2.006 1.00 92.75 91 ASP A O 1
ATOM 678 N N . SER A 1 92 ? -12.208 -9.881 0.972 1.00 91.75 92 SER A N 1
ATOM 679 C CA . SER A 1 92 ? -12.908 -10.977 1.651 1.00 91.75 92 SER A CA 1
ATOM 680 C C . SER A 1 92 ? -12.637 -11.047 3.157 1.00 91.75 92 SER A C 1
ATOM 682 O O . SER A 1 92 ? -13.397 -11.694 3.871 1.00 91.75 92 SER A O 1
ATOM 684 N N . ALA A 1 93 ? -11.565 -10.411 3.637 1.00 90.25 93 ALA A N 1
ATOM 685 C CA . ALA A 1 93 ? -11.229 -10.305 5.054 1.00 90.25 93 ALA A CA 1
ATOM 686 C C . ALA A 1 93 ? -11.858 -9.060 5.712 1.00 90.25 93 ALA A C 1
ATOM 688 O O . ALA A 1 93 ? -11.690 -8.845 6.909 1.00 90.25 93 ALA A O 1
ATOM 689 N N . GLY A 1 94 ? -12.598 -8.243 4.954 1.00 92.81 94 GLY A N 1
ATOM 690 C CA . GLY A 1 94 ? -13.239 -7.025 5.443 1.00 92.81 94 GLY A CA 1
ATOM 691 C C . GLY A 1 94 ? -12.318 -5.805 5.509 1.00 92.81 94 GLY A C 1
ATOM 692 O O . GLY A 1 94 ? -12.750 -4.759 5.999 1.00 92.81 94 GLY A O 1
ATOM 693 N N . ARG A 1 95 ? -11.086 -5.896 4.995 1.00 95.06 95 ARG A N 1
ATOM 694 C CA . ARG A 1 95 ? -10.176 -4.750 4.890 1.00 95.06 95 ARG A CA 1
ATOM 695 C C . ARG A 1 95 ? -10.604 -3.846 3.751 1.00 95.06 95 ARG A C 1
ATOM 697 O O . ARG A 1 95 ? -11.052 -4.315 2.711 1.00 95.06 95 ARG A O 1
ATOM 704 N N . VAL A 1 96 ? -10.416 -2.550 3.934 1.00 96.06 96 VAL A N 1
ATOM 705 C CA . VAL A 1 96 ? -10.713 -1.504 2.962 1.00 96.06 96 VAL A CA 1
ATOM 706 C C . VAL A 1 96 ? -9.427 -1.077 2.264 1.00 96.06 96 VAL A C 1
ATOM 708 O O . VAL A 1 96 ? -8.423 -0.804 2.924 1.00 96.06 96 VAL A O 1
ATOM 711 N N . LEU A 1 97 ? -9.454 -0.963 0.937 1.00 94.69 97 LEU A N 1
ATOM 712 C CA . LEU A 1 97 ? -8.340 -0.401 0.179 1.00 94.69 97 LEU A CA 1
ATOM 713 C C . LEU A 1 97 ? -8.251 1.108 0.429 1.00 94.69 97 LEU A C 1
ATOM 715 O O . LEU A 1 97 ? -9.084 1.876 -0.061 1.00 94.69 97 LEU A O 1
ATOM 719 N N . ARG A 1 98 ? -7.240 1.536 1.191 1.00 92.56 98 ARG A N 1
ATOM 720 C CA . ARG A 1 98 ? -7.040 2.945 1.561 1.00 92.56 98 ARG A CA 1
ATOM 721 C C . ARG A 1 98 ? -6.070 3.666 0.644 1.00 92.56 98 ARG A C 1
ATOM 723 O O . ARG A 1 98 ? -6.330 4.809 0.291 1.00 92.56 98 ARG A O 1
ATOM 730 N N . HIS A 1 99 ? -4.983 3.003 0.249 1.00 92.31 99 HIS A N 1
ATOM 731 C CA . HIS A 1 99 ? -3.930 3.631 -0.551 1.00 92.31 99 HIS A CA 1
ATOM 732 C C . HIS A 1 99 ? -3.348 2.686 -1.606 1.00 92.31 99 HIS A C 1
ATOM 734 O O . HIS A 1 99 ? -3.339 1.470 -1.426 1.00 92.31 99 HIS A O 1
ATOM 740 N N . THR A 1 100 ? -2.831 3.232 -2.706 1.00 91.88 100 THR A N 1
ATOM 741 C CA . THR A 1 100 ? -2.023 2.482 -3.676 1.00 91.88 100 THR A CA 1
ATOM 742 C C . THR A 1 100 ? -0.833 3.323 -4.104 1.00 91.88 100 THR A C 1
ATOM 744 O O . THR A 1 100 ? -0.933 4.546 -4.207 1.00 91.88 100 THR A O 1
ATOM 747 N N . THR A 1 101 ? 0.283 2.673 -4.422 1.00 89.44 101 THR A N 1
ATOM 748 C CA . THR A 1 101 ? 1.419 3.363 -5.052 1.00 89.44 101 THR A CA 1
ATOM 749 C C . THR A 1 101 ? 1.293 3.450 -6.574 1.00 89.44 101 THR A C 1
ATOM 751 O O . THR A 1 101 ? 2.235 3.882 -7.227 1.00 89.44 101 THR A O 1
ATOM 754 N N . GLU A 1 102 ? 0.159 3.030 -7.147 1.00 87.44 102 GLU A N 1
ATOM 755 C CA . GLU A 1 102 ? -0.127 3.145 -8.584 1.00 87.44 102 GLU A CA 1
ATOM 756 C C . GLU A 1 102 ? -0.489 4.578 -8.963 1.00 87.44 102 GLU A C 1
ATOM 758 O O . GLU A 1 102 ? -0.002 5.112 -9.954 1.00 87.44 102 GLU A O 1
ATOM 763 N N . SER A 1 103 ? -1.380 5.194 -8.178 1.00 67.88 103 SER A N 1
ATOM 764 C CA . SER A 1 103 ? -2.071 6.426 -8.577 1.00 67.88 103 SER A CA 1
ATOM 765 C C . SER A 1 103 ? -1.200 7.678 -8.510 1.00 67.88 103 SER A C 1
ATOM 767 O O . SER A 1 103 ? -1.556 8.702 -9.088 1.00 67.88 103 SER A O 1
ATOM 769 N N . PHE A 1 104 ? -0.088 7.624 -7.782 1.00 62.00 104 PHE A N 1
ATOM 770 C CA . PHE A 1 104 ? 0.759 8.780 -7.544 1.00 62.00 104 PHE A CA 1
ATOM 771 C C . PHE A 1 104 ? 2.035 8.653 -8.368 1.00 62.00 104 PHE A C 1
ATOM 773 O O . PHE A 1 104 ? 2.895 7.829 -8.067 1.00 62.00 104 PHE A O 1
ATOM 780 N N . ASN A 1 105 ? 2.192 9.539 -9.359 1.00 60.94 105 ASN A N 1
ATOM 781 C CA . ASN A 1 105 ? 3.401 9.674 -10.191 1.00 60.94 105 ASN A CA 1
ATOM 782 C C . ASN A 1 105 ? 4.699 9.887 -9.379 1.00 60.94 105 ASN A C 1
ATOM 784 O O . ASN A 1 105 ? 5.790 9.864 -9.935 1.00 60.94 105 ASN A O 1
ATOM 788 N N . CYS A 1 106 ? 4.578 10.124 -8.074 1.00 65.44 106 CYS A N 1
ATOM 789 C CA . CYS A 1 106 ? 5.650 10.410 -7.132 1.00 65.44 106 CYS A CA 1
ATOM 790 C C . CYS A 1 106 ? 5.885 9.274 -6.104 1.00 65.44 106 CYS A C 1
ATOM 792 O O . CYS A 1 106 ? 6.758 9.386 -5.244 1.00 65.44 106 CYS A O 1
ATOM 794 N N . GLY A 1 107 ? 5.149 8.157 -6.195 1.00 75.62 107 GLY A N 1
ATOM 795 C CA . GLY A 1 107 ? 5.378 6.954 -5.392 1.00 75.62 107 GLY A CA 1
ATOM 796 C C . GLY A 1 107 ? 5.040 7.084 -3.899 1.00 75.62 107 GLY A C 1
ATOM 797 O O . GLY A 1 107 ? 4.218 7.894 -3.466 1.00 75.62 107 GLY A O 1
ATOM 798 N N . HIS A 1 108 ? 5.660 6.220 -3.096 1.00 80.94 108 HIS A N 1
ATOM 799 C CA . HIS A 1 108 ? 5.344 6.048 -1.674 1.00 80.94 108 HIS A CA 1
ATOM 800 C C . HIS A 1 108 ? 5.841 7.192 -0.773 1.00 80.94 108 HIS A C 1
ATOM 802 O O . HIS A 1 108 ? 5.112 7.625 0.112 1.00 80.94 108 HIS A O 1
ATOM 808 N N . ALA A 1 109 ? 7.026 7.755 -1.039 1.00 85.38 109 ALA A N 1
ATOM 809 C CA . ALA A 1 109 ? 7.558 8.895 -0.275 1.00 85.38 109 ALA A CA 1
ATOM 810 C C . ALA A 1 109 ? 6.648 10.126 -0.365 1.00 85.38 109 ALA A C 1
ATOM 812 O O . ALA A 1 109 ? 6.258 10.701 0.643 1.00 85.38 109 ALA A O 1
ATOM 813 N N . CYS A 1 110 ? 6.193 10.442 -1.571 1.00 84.88 110 CYS A N 1
ATOM 814 C CA . CYS A 1 110 ? 5.213 11.495 -1.797 1.00 84.88 110 CYS A CA 1
ATOM 815 C C . CYS A 1 110 ? 3.887 11.230 -1.071 1.00 84.88 110 CYS A C 1
ATOM 817 O O . CYS A 1 110 ? 3.258 12.140 -0.539 1.00 84.88 110 CYS A O 1
ATOM 819 N N . SER A 1 111 ? 3.469 9.965 -0.985 1.00 86.50 111 SER A N 1
ATOM 820 C CA . SER A 1 111 ? 2.252 9.609 -0.252 1.00 86.50 111 SER A CA 1
ATOM 821 C C . SER A 1 111 ? 2.356 9.958 1.236 1.00 86.50 111 SER A C 1
ATOM 823 O O . SER A 1 111 ? 1.367 10.375 1.843 1.00 86.50 111 SER A O 1
ATOM 825 N N . PHE A 1 112 ? 3.552 9.828 1.809 1.00 89.50 112 PHE A N 1
ATOM 826 C CA . PHE A 1 112 ? 3.845 10.255 3.172 1.00 89.50 112 PHE A CA 1
ATOM 827 C C . PHE A 1 112 ? 3.908 11.782 3.303 1.00 89.50 112 PHE A C 1
ATOM 829 O O . PHE A 1 112 ? 3.240 12.337 4.175 1.00 89.50 112 PHE A O 1
ATOM 836 N N . GLU A 1 113 ? 4.619 12.470 2.404 1.00 89.00 113 GLU A N 1
ATOM 837 C CA . GLU A 1 113 ? 4.756 13.938 2.413 1.00 89.00 113 GLU A CA 1
ATOM 838 C C . GLU A 1 113 ? 3.405 14.661 2.307 1.00 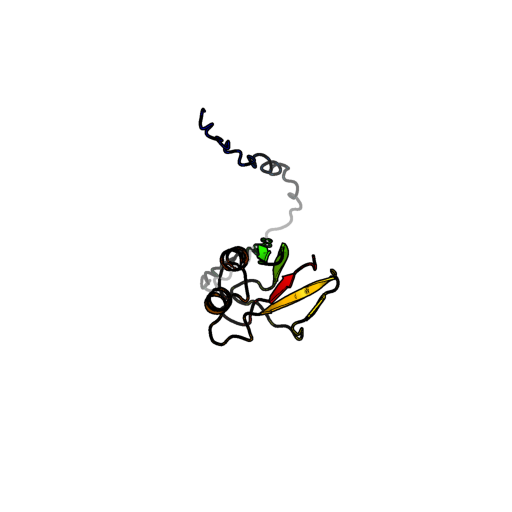89.00 113 GLU A C 1
ATOM 840 O O . GLU A 1 113 ? 3.156 15.639 3.011 1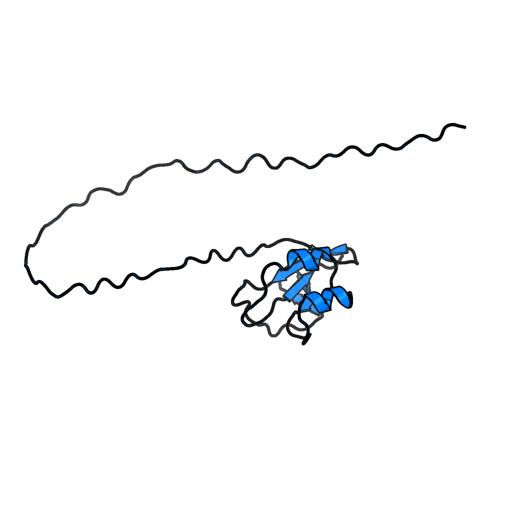.00 89.00 113 GLU A O 1
ATOM 845 N N . HIS A 1 114 ? 2.495 14.145 1.479 1.00 88.19 114 HIS A N 1
ATOM 846 C CA . HIS A 1 114 ? 1.131 14.665 1.344 1.00 88.19 114 HIS A CA 1
ATOM 847 C C . HIS A 1 114 ? 0.176 14.181 2.447 1.00 88.19 114 HIS A C 1
ATOM 849 O O . HIS A 1 114 ? -0.979 14.604 2.511 1.00 88.19 114 HIS A O 1
ATOM 855 N N . GLY A 1 115 ? 0.646 13.300 3.330 1.00 88.88 115 GLY A N 1
ATOM 856 C CA . GLY A 1 115 ? -0.096 12.823 4.486 1.00 88.88 115 GLY A CA 1
ATOM 857 C C . GLY A 1 115 ? -1.182 11.789 4.190 1.00 88.88 115 GLY A C 1
ATOM 858 O O . GLY A 1 115 ? -2.007 11.566 5.076 1.00 88.88 115 GLY A O 1
ATOM 859 N N . TYR A 1 116 ? -1.172 11.154 3.012 1.00 89.38 116 TYR A N 1
ATOM 860 C CA . TYR A 1 116 ? -2.085 10.055 2.654 1.00 89.38 116 TYR A CA 1
ATOM 861 C C . TYR A 1 116 ? -1.799 8.767 3.436 1.00 89.38 116 TYR A C 1
ATOM 863 O O . TYR A 1 116 ? -2.685 7.937 3.637 1.00 89.38 116 TYR A O 1
ATOM 871 N N . ILE A 1 117 ? -0.562 8.612 3.901 1.00 92.31 117 ILE A N 1
ATOM 872 C CA . ILE A 1 117 ? -0.145 7.531 4.791 1.00 92.31 117 ILE A CA 1
ATOM 873 C C . ILE A 1 117 ? 0.528 8.098 6.045 1.00 92.31 117 ILE A C 1
ATOM 875 O O . ILE A 1 11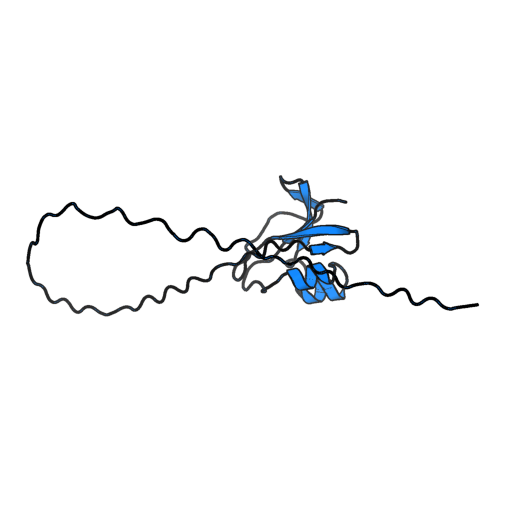7 ? 1.037 9.224 6.049 1.00 92.31 117 ILE A O 1
ATOM 879 N N . SER A 1 118 ? 0.494 7.332 7.132 1.00 93.88 118 SER A N 1
ATOM 880 C CA . SER A 1 118 ? 1.254 7.619 8.349 1.00 93.88 118 SER A CA 1
ATOM 881 C C . SER A 1 118 ? 2.751 7.375 8.147 1.00 93.88 118 SER A C 1
ATOM 883 O O . SER A 1 118 ? 3.166 6.721 7.193 1.00 93.88 118 SER A O 1
ATOM 885 N N . GLU A 1 119 ? 3.563 7.893 9.071 1.00 93.69 119 GLU A N 1
ATOM 886 C CA . GLU A 1 119 ? 4.997 7.586 9.134 1.00 93.69 119 GLU A CA 1
ATOM 887 C C . GLU A 1 119 ? 5.243 6.089 9.345 1.00 93.69 119 GLU A C 1
ATOM 889 O O . GLU A 1 119 ? 6.110 5.504 8.706 1.00 93.69 119 GLU A O 1
ATOM 894 N N . ASP A 1 120 ? 4.419 5.448 10.172 1.00 93.69 120 ASP A N 1
ATOM 895 C CA . ASP A 1 120 ? 4.508 4.015 10.431 1.00 93.69 120 ASP A CA 1
ATOM 896 C C . ASP A 1 120 ? 4.290 3.204 9.145 1.00 93.69 120 ASP A C 1
ATOM 898 O O . ASP A 1 120 ? 5.141 2.418 8.738 1.00 93.69 120 ASP A O 1
ATOM 902 N N . CYS A 1 121 ? 3.223 3.506 8.397 1.00 92.50 121 CYS A N 1
ATOM 903 C CA . CYS A 1 121 ? 2.993 2.885 7.092 1.00 92.50 121 CYS A CA 1
ATOM 904 C C . CYS A 1 121 ? 4.019 3.300 6.036 1.00 92.50 121 CYS A C 1
ATOM 906 O O . CYS A 1 121 ? 4.185 2.595 5.034 1.00 92.50 121 CYS A O 1
ATOM 908 N N . TYR A 1 122 ? 4.697 4.434 6.232 1.00 92.19 122 TYR A N 1
ATOM 909 C CA . TYR A 1 122 ? 5.799 4.832 5.378 1.00 92.19 122 TYR A CA 1
ATOM 910 C C . TYR A 1 122 ? 7.004 3.903 5.559 1.00 92.19 122 TYR A C 1
ATOM 912 O O . TYR A 1 122 ? 7.513 3.367 4.573 1.00 92.19 122 TYR A O 1
ATOM 920 N N . ILE A 1 123 ? 7.403 3.675 6.809 1.00 91.44 123 ILE A N 1
ATOM 921 C CA . ILE A 1 123 ? 8.524 2.807 7.192 1.00 91.44 123 ILE A CA 1
ATOM 922 C C . ILE A 1 123 ? 8.238 1.346 6.817 1.00 91.44 123 ILE A C 1
ATOM 924 O O . ILE A 1 123 ? 9.106 0.657 6.279 1.00 91.44 123 ILE A O 1
ATOM 928 N N . ASP A 1 124 ? 7.004 0.899 7.041 1.00 92.50 124 ASP A N 1
ATOM 929 C CA . ASP A 1 124 ? 6.555 -0.481 6.840 1.00 92.50 124 ASP A CA 1
ATOM 930 C C . ASP A 1 124 ? 6.602 -0.971 5.381 1.00 92.50 124 ASP A C 1
ATOM 932 O O . ASP A 1 124 ? 6.817 -2.149 5.103 1.00 92.50 124 ASP A O 1
ATOM 936 N N . TYR A 1 125 ? 6.462 -0.055 4.421 1.00 90.00 125 TYR A N 1
ATOM 937 C CA . TYR A 1 125 ? 6.362 -0.361 2.987 1.00 90.00 125 TYR A CA 1
ATOM 938 C C . TYR A 1 125 ? 7.477 -1.263 2.437 1.00 90.00 125 TYR A C 1
ATOM 940 O O . TYR A 1 125 ? 7.268 -2.041 1.488 1.00 90.00 125 TYR A O 1
ATOM 948 N N . GLY A 1 126 ? 8.663 -1.162 3.038 1.00 89.00 126 GLY A N 1
ATOM 949 C CA . GLY A 1 126 ? 9.829 -1.952 2.683 1.00 89.00 126 GLY A CA 1
ATOM 950 C C . GLY A 1 126 ? 10.373 -1.603 1.298 1.00 89.00 126 GLY A C 1
ATOM 951 O O . GLY A 1 126 ? 10.387 -0.448 0.871 1.00 89.00 126 GLY A O 1
ATOM 952 N N . TYR A 1 127 ? 10.868 -2.613 0.583 1.00 88.75 127 TYR A N 1
ATOM 953 C CA . TYR A 1 127 ? 11.503 -2.400 -0.717 1.00 88.75 127 TYR A CA 1
ATOM 954 C C . TYR A 1 127 ? 10.504 -1.933 -1.789 1.00 88.75 127 TYR A C 1
ATOM 956 O O . TYR A 1 127 ? 9.392 -2.466 -1.859 1.00 88.75 127 TYR A O 1
ATOM 964 N N . PRO A 1 128 ? 10.900 -1.016 -2.691 1.00 87.38 128 PRO A N 1
ATOM 965 C CA . PRO A 1 128 ? 10.057 -0.584 -3.800 1.00 87.38 128 PRO A CA 1
ATOM 966 C C . PRO A 1 128 ? 9.843 -1.694 -4.839 1.00 87.38 128 PRO A C 1
ATOM 968 O O . PRO A 1 128 ? 10.582 -2.678 -4.902 1.00 87.38 128 PRO A O 1
ATOM 971 N N . CYS A 1 129 ? 8.826 -1.511 -5.678 1.00 88.19 129 CYS A N 1
ATOM 972 C CA . CYS A 1 129 ? 8.524 -2.387 -6.805 1.00 88.19 129 CYS A CA 1
ATOM 973 C C . CYS A 1 129 ? 9.314 -1.944 -8.044 1.00 88.19 129 CYS A C 1
ATOM 975 O O . CYS A 1 129 ? 9.325 -0.761 -8.374 1.00 88.19 129 CYS A O 1
ATOM 977 N N . LEU A 1 130 ? 9.925 -2.890 -8.760 1.00 89.12 130 LEU A N 1
ATOM 978 C CA . LEU A 1 130 ? 10.470 -2.657 -10.103 1.00 89.12 130 LEU A CA 1
ATOM 979 C C . LEU A 1 130 ? 9.370 -2.671 -11.169 1.00 89.12 130 LEU A C 1
ATOM 981 O O . LEU A 1 130 ? 9.488 -2.008 -12.194 1.00 89.12 130 LEU A O 1
ATOM 985 N N . SER A 1 131 ? 8.294 -3.426 -10.933 1.00 88.31 131 SER A N 1
ATOM 986 C CA . SER A 1 131 ? 7.081 -3.371 -11.751 1.00 88.31 131 SER A CA 1
ATOM 987 C C . SER A 1 131 ? 5.838 -3.610 -10.900 1.00 88.31 131 SER A C 1
ATOM 989 O O . SER A 1 131 ? 5.899 -4.351 -9.910 1.00 88.31 131 SER A O 1
ATOM 991 N N . GLY A 1 132 ? 4.708 -3.056 -11.335 1.00 91.12 132 GLY A N 1
ATOM 992 C CA . GLY A 1 132 ? 3.468 -3.091 -10.568 1.00 91.12 132 GLY A CA 1
ATOM 993 C C . GLY A 1 132 ? 3.485 -2.078 -9.427 1.00 91.12 132 GLY A C 1
ATOM 994 O O . GLY A 1 132 ? 4.227 -1.098 -9.466 1.00 91.12 132 GLY A O 1
ATOM 995 N N . TYR A 1 133 ? 2.665 -2.313 -8.409 1.00 91.75 133 TYR A N 1
ATOM 996 C CA . TYR A 1 133 ? 2.511 -1.403 -7.273 1.00 91.75 133 TYR A CA 1
ATOM 997 C C . TYR A 1 133 ? 2.050 -2.148 -6.020 1.00 91.75 133 TYR A C 1
ATOM 999 O O . TYR A 1 133 ? 1.532 -3.265 -6.109 1.00 91.75 133 TYR A O 1
ATOM 1007 N N . LYS A 1 134 ? 2.211 -1.524 -4.847 1.00 92.06 134 LYS A N 1
ATOM 1008 C CA . LYS A 1 134 ? 1.651 -2.046 -3.595 1.00 92.06 134 LYS A CA 1
ATOM 1009 C C . LYS A 1 134 ? 0.323 -1.382 -3.261 1.00 92.06 134 LYS A C 1
ATOM 1011 O O . LYS A 1 134 ? 0.034 -0.259 -3.685 1.00 92.06 134 LYS A O 1
ATOM 1016 N N . ARG A 1 135 ? -0.487 -2.095 -2.486 1.00 93.50 135 ARG A N 1
ATOM 1017 C CA . ARG A 1 135 ? -1.829 -1.687 -2.056 1.00 93.50 135 ARG A CA 1
ATOM 1018 C C . ARG A 1 135 ? -1.897 -1.722 -0.540 1.00 93.50 135 ARG A C 1
ATOM 1020 O O . ARG A 1 135 ? -1.595 -2.759 0.034 1.00 93.50 135 ARG A O 1
ATOM 1027 N N . LEU A 1 136 ? -2.297 -0.627 0.085 1.00 93.75 136 LEU A N 1
ATOM 1028 C CA . LEU A 1 136 ? -2.462 -0.538 1.528 1.00 93.75 136 LEU A CA 1
ATOM 1029 C C . LEU A 1 136 ? -3.907 -0.875 1.891 1.00 93.75 136 LEU A C 1
ATOM 1031 O O . LEU A 1 136 ? -4.827 -0.106 1.585 1.00 93.75 136 LEU A O 1
ATOM 1035 N N . TRP A 1 137 ? -4.093 -2.023 2.528 1.00 95.31 137 TRP A N 1
ATOM 1036 C CA . TRP A 1 137 ? -5.394 -2.510 2.977 1.00 95.31 137 TRP A CA 1
ATOM 1037 C C . TRP A 1 137 ? -5.504 -2.353 4.482 1.00 95.31 137 TRP A C 1
ATOM 1039 O O . TRP A 1 137 ? -4.607 -2.782 5.198 1.00 95.31 137 TRP A O 1
ATOM 1049 N N . CYS A 1 138 ? -6.600 -1.767 4.955 1.00 95.44 138 CYS A N 1
ATOM 1050 C CA . CYS A 1 138 ? -6.777 -1.430 6.362 1.00 95.44 138 CYS A CA 1
ATOM 1051 C C . CYS A 1 138 ? -8.063 -2.010 6.933 1.00 95.44 138 CYS A C 1
ATOM 1053 O O . CYS A 1 138 ? -9.106 -1.971 6.280 1.00 95.44 138 CYS A O 1
ATOM 1055 N N . TYR A 1 139 ? -8.018 -2.495 8.167 1.00 94.19 139 TYR A N 1
ATOM 1056 C CA . TYR A 1 139 ? -9.230 -2.786 8.919 1.00 94.19 139 TYR A CA 1
ATOM 1057 C C . TYR A 1 139 ? -9.882 -1.472 9.365 1.00 94.19 139 TYR A C 1
ATOM 1059 O O . TYR A 1 139 ? -9.184 -0.611 9.904 1.00 94.19 139 TYR A O 1
ATOM 1067 N N . PRO A 1 140 ? -11.196 -1.296 9.140 1.00 86.19 140 PRO A N 1
ATOM 1068 C CA . PRO A 1 140 ? -11.908 -0.144 9.674 1.00 86.19 140 PRO A CA 1
ATOM 1069 C C . PRO A 1 140 ? -11.891 -0.192 11.210 1.00 86.19 140 PRO A C 1
ATOM 1071 O O . PRO A 1 140 ? -12.144 -1.251 11.784 1.00 86.19 140 PRO A O 1
ATOM 1074 N N . ASN A 1 141 ? -11.577 0.944 11.838 1.00 72.81 141 ASN A N 1
ATOM 1075 C CA . ASN A 1 141 ? -11.644 1.159 13.290 1.00 72.81 141 ASN A CA 1
ATOM 1076 C C . ASN A 1 141 ? -13.082 1.474 13.733 1.00 72.81 141 ASN A C 1
ATOM 1078 O O . ASN A 1 141 ? -13.774 2.194 12.972 1.00 72.81 141 ASN A O 1
#